Protein AF-A0A1X1XEJ5-F1 (afdb_monomer)

Mean predicted aligned error: 10.17 Å

Foldseek 3Di:
DPPPVPPVVVVVVVPDDPDPDPPPPPPPPDPLVLLLQLLVLCQVLVVVVVVLVVVLVVQDDAQDPSSQVCLVVSLVVLVVSLVSSVVSLVVRPVPNDLLSVLSVLLSVLSNVLSVPDHHGHDDPVSVVSVVVSVVSVVSNQVSQVVVPGHD

pLDDT: mean 87.28, std 17.36, range [44.5, 98.75]

Sequence (151 aa):
MLAVAALVMSLIALMTDPAPAPAASTAKPPVADADKALCQAIGPLMKENDDRSNAFLATGEAGSPERDAALPKFVADTQDWARRTQQALDGHNTPPRLATRALQRYVDDMQLFVASVRPGAGTQYDEAAWTDSIVAYGGVLSTCQQIGIGW

Secondary structure (DSSP, 8-state):
--SSSHHHHHHHTTTSPPPPPP--------HHHHHHHHHHHHHHHHHHHHHHHHHHHTT-STT-HHHHHHHHHHHHHHHHHHHHHHHHHHTT-SS--HHHHHHHHHHHHHHHHHHH--SSSPPHHHHHHHHHHHHHHHHHHHHHHHTT---

Nearest PDB structures (foldseek):
  4zdr-assembly1_A  TM=3.342E-01  e=9.382E-01  Homo sapiens
  7pwt-assembly1_A-2  TM=3.672E-01  e=1.689E+00  Homo sapiens
  6gkf-assembly4_G  TM=3.154E-01  e=3.041E+00  Homo sapiens

Organism: Mycobacterium gordonae (NCBI:txid1778)

Radius of gyration: 26.09 Å; Cα contacts (8 Å, |Δi|>4): 112; chains: 1; bounding box: 36×58×83 Å

Solvent-accessible surface area (backbone atoms only — not comparable to full-atom values): 8708 Å² total; per-residue (Å²): 143,86,78,73,74,69,65,62,64,62,57,56,67,74,71,55,74,77,74,76,69,80,74,76,82,77,74,70,67,58,70,68,57,50,49,48,54,40,38,67,65,42,30,67,58,53,34,50,49,50,55,52,51,49,54,55,58,70,49,47,56,79,40,31,74,55,26,38,69,45,40,66,56,54,39,54,53,49,54,51,49,39,54,56,50,47,57,52,46,66,79,54,36,81,76,73,44,71,57,49,52,26,45,50,50,29,42,50,45,52,53,53,48,56,70,68,64,67,77,43,69,71,49,75,62,56,54,48,54,53,58,58,33,48,56,26,48,50,54,31,48,54,57,26,46,80,74,76,41,78,106

Structure (mmCIF, N/CA/C/O backbone):
data_AF-A0A1X1XEJ5-F1
#
_entry.id   AF-A0A1X1XEJ5-F1
#
loop_
_atom_site.group_PDB
_atom_site.id
_atom_site.type_symbol
_atom_site.label_atom_id
_atom_site.label_alt_id
_atom_site.label_comp_id
_atom_site.label_asym_id
_atom_site.label_entity_id
_atom_site.label_seq_id
_atom_site.pdbx_PDB_ins_code
_atom_site.Cartn_x
_atom_site.Cartn_y
_atom_site.Cartn_z
_atom_site.occupancy
_atom_site.B_iso_or_equiv
_atom_site.auth_seq_id
_atom_site.auth_comp_id
_atom_site.auth_asym_id
_atom_site.auth_atom_id
_atom_site.pdbx_PDB_model_num
ATOM 1 N N . MET A 1 1 ? 2.862 -46.731 -64.131 1.00 49.91 1 MET A N 1
ATOM 2 C CA . MET A 1 1 ? 4.054 -46.231 -63.413 1.00 49.91 1 MET A CA 1
ATOM 3 C C . MET A 1 1 ? 3.798 -44.807 -62.924 1.00 49.91 1 MET A C 1
ATOM 5 O O . MET A 1 1 ? 4.172 -43.863 -63.596 1.00 49.91 1 MET A O 1
ATOM 9 N N . LEU A 1 2 ? 3.096 -44.649 -61.798 1.00 49.88 2 LEU A N 1
ATOM 10 C CA . LEU A 1 2 ? 2.805 -43.336 -61.185 1.00 49.88 2 LEU A CA 1
ATOM 11 C C . LEU A 1 2 ? 2.661 -43.438 -59.652 1.00 49.88 2 LEU A C 1
ATOM 13 O O . LEU A 1 2 ? 2.092 -42.566 -59.016 1.00 49.88 2 LEU A O 1
ATOM 17 N N . ALA A 1 3 ? 3.183 -44.516 -59.055 1.00 49.62 3 ALA A N 1
ATOM 18 C CA . ALA A 1 3 ? 3.060 -44.797 -57.620 1.00 49.62 3 ALA A CA 1
ATOM 19 C C . ALA A 1 3 ? 4.418 -44.934 -56.902 1.00 49.62 3 ALA A C 1
ATOM 21 O O . ALA A 1 3 ? 4.457 -45.287 -55.732 1.00 49.62 3 ALA A O 1
ATOM 22 N N . VAL A 1 4 ? 5.537 -44.652 -57.586 1.00 49.62 4 VAL A N 1
ATOM 23 C CA . VAL A 1 4 ? 6.898 -44.800 -57.021 1.00 49.62 4 VAL A CA 1
ATOM 24 C C . VAL A 1 4 ? 7.552 -43.444 -56.698 1.00 49.62 4 VAL A C 1
ATOM 26 O O . VAL A 1 4 ? 8.501 -43.388 -55.926 1.00 49.62 4 VAL A O 1
ATOM 29 N N . ALA A 1 5 ? 7.015 -42.323 -57.194 1.00 46.78 5 ALA A N 1
ATOM 30 C CA . ALA A 1 5 ? 7.603 -40.997 -56.961 1.00 46.78 5 ALA A CA 1
ATOM 31 C C . ALA A 1 5 ? 7.207 -40.353 -55.613 1.00 46.78 5 ALA A C 1
ATOM 33 O O . ALA A 1 5 ? 7.914 -39.476 -55.127 1.00 46.78 5 ALA A O 1
ATOM 34 N N . ALA A 1 6 ? 6.109 -40.789 -54.984 1.00 47.56 6 ALA A N 1
ATOM 35 C CA . ALA A 1 6 ? 5.620 -40.181 -53.742 1.00 47.56 6 ALA A CA 1
ATOM 36 C C . ALA A 1 6 ? 6.390 -40.639 -52.487 1.00 47.56 6 ALA A C 1
ATOM 38 O O . ALA A 1 6 ? 6.440 -39.911 -51.502 1.00 47.56 6 ALA A O 1
ATOM 39 N N . LEU A 1 7 ? 7.027 -41.817 -52.521 1.00 44.50 7 LEU A N 1
ATOM 40 C CA . LEU A 1 7 ? 7.670 -42.394 -51.334 1.00 44.50 7 LEU A CA 1
ATOM 41 C C . LEU A 1 7 ? 9.055 -41.788 -51.037 1.00 44.50 7 LEU A C 1
ATOM 43 O O . LEU A 1 7 ? 9.498 -41.798 -49.893 1.00 44.50 7 LEU A O 1
ATOM 47 N N . VAL A 1 8 ? 9.734 -41.222 -52.041 1.00 51.06 8 VAL A N 1
ATOM 48 C CA . VAL A 1 8 ? 11.095 -40.674 -51.874 1.00 51.06 8 VAL A CA 1
ATOM 49 C C . VAL A 1 8 ? 11.073 -39.274 -51.241 1.00 51.06 8 VAL A C 1
ATOM 51 O O . VAL A 1 8 ? 11.968 -38.932 -50.473 1.00 51.06 8 VAL A O 1
ATOM 54 N N . MET A 1 9 ? 10.014 -38.489 -51.468 1.00 47.50 9 MET A N 1
ATOM 55 C CA . MET A 1 9 ? 9.869 -37.141 -50.894 1.00 47.50 9 MET A CA 1
ATOM 56 C C . MET A 1 9 ? 9.522 -37.162 -49.393 1.00 47.50 9 MET A C 1
ATOM 58 O O . MET A 1 9 ? 9.880 -36.233 -48.674 1.00 47.50 9 MET A O 1
ATOM 62 N N . SER A 1 10 ? 8.883 -38.228 -48.892 1.00 47.91 10 SER A N 1
ATOM 63 C CA . SER A 1 10 ? 8.546 -38.363 -47.463 1.00 47.91 10 SER A CA 1
ATOM 64 C C . SER A 1 10 ? 9.720 -38.789 -46.577 1.00 47.91 10 SER A C 1
ATOM 66 O O . SER A 1 10 ? 9.663 -38.569 -45.373 1.00 47.91 10 SER A O 1
ATOM 68 N N . LEU A 1 11 ? 10.792 -39.360 -47.137 1.00 50.44 11 LEU A N 1
ATOM 69 C CA . LEU A 1 11 ? 11.969 -39.777 -46.359 1.00 50.44 11 LEU A CA 1
ATOM 70 C C . LEU A 1 11 ? 12.967 -38.636 -46.114 1.00 50.44 11 LEU A C 1
ATOM 72 O O . LEU A 1 11 ? 13.643 -38.633 -45.090 1.00 50.44 11 LEU A O 1
ATOM 76 N N . ILE A 1 12 ? 13.023 -37.636 -46.998 1.00 51.94 12 ILE A N 1
ATOM 77 C CA . ILE A 1 12 ? 13.935 -36.488 -46.849 1.00 51.94 12 ILE A CA 1
ATOM 78 C C . ILE A 1 12 ? 13.429 -35.526 -45.760 1.00 51.94 12 ILE A C 1
ATOM 80 O O . ILE A 1 12 ? 14.225 -34.994 -44.993 1.00 51.94 12 ILE A O 1
ATOM 84 N N . ALA A 1 13 ? 12.106 -35.379 -45.617 1.00 51.81 13 ALA A N 1
ATOM 85 C CA . ALA A 1 13 ? 11.498 -34.526 -44.593 1.00 51.81 13 ALA A CA 1
ATOM 86 C C . ALA A 1 13 ? 11.641 -35.067 -43.153 1.00 51.81 13 ALA A C 1
ATOM 88 O O . ALA A 1 13 ? 11.481 -34.298 -42.211 1.00 51.81 13 ALA A O 1
ATOM 89 N N . LEU A 1 14 ? 11.958 -36.358 -42.969 1.00 51.72 14 LEU A N 1
ATOM 90 C CA . LEU A 1 14 ? 12.232 -36.943 -41.647 1.00 51.72 14 LEU A CA 1
ATOM 91 C C . LEU A 1 14 ? 13.699 -36.809 -41.199 1.00 51.72 14 LEU A C 1
ATOM 93 O O . LEU A 1 14 ? 13.989 -37.098 -40.042 1.00 51.72 14 LEU A O 1
ATOM 97 N N . MET A 1 15 ? 14.620 -36.407 -42.085 1.00 57.59 15 MET A N 1
ATOM 98 C CA . MET A 1 15 ? 16.060 -36.310 -41.780 1.00 57.59 15 MET A CA 1
ATOM 99 C C . MET A 1 15 ? 16.599 -34.879 -41.721 1.00 57.59 15 MET A C 1
ATOM 101 O O . MET A 1 15 ? 17.738 -34.669 -41.312 1.00 57.59 15 MET A O 1
ATOM 105 N N . THR A 1 16 ? 15.803 -33.886 -42.106 1.00 55.88 16 THR A N 1
ATOM 106 C CA . THR A 1 16 ? 16.107 -32.490 -41.802 1.00 55.88 16 THR A CA 1
ATOM 107 C C . THR A 1 16 ? 15.583 -32.167 -40.416 1.00 55.88 16 THR A C 1
ATOM 109 O O . THR A 1 16 ? 14.375 -31.991 -40.243 1.00 55.88 16 THR A O 1
ATOM 112 N N . ASP A 1 17 ? 16.491 -32.058 -39.445 1.00 59.25 17 ASP A N 1
ATOM 113 C CA . ASP A 1 17 ? 16.196 -31.330 -38.216 1.00 59.25 17 ASP A CA 1
ATOM 114 C C . ASP A 1 17 ? 15.594 -29.972 -38.605 1.00 59.25 17 ASP A C 1
ATOM 116 O O . ASP A 1 17 ? 16.141 -29.296 -39.491 1.00 59.25 17 ASP A O 1
ATOM 120 N N . PRO A 1 18 ? 14.459 -29.564 -38.009 1.00 59.28 18 PRO A N 1
ATOM 121 C CA . PRO A 1 18 ? 13.934 -28.234 -38.245 1.00 59.28 18 PRO A CA 1
ATOM 122 C C . PRO A 1 18 ? 15.051 -27.245 -37.919 1.00 59.28 18 PRO A C 1
ATOM 124 O O . PRO A 1 18 ? 15.604 -27.268 -36.817 1.00 59.28 18 PRO A O 1
ATOM 127 N N . ALA A 1 19 ? 15.412 -26.405 -38.895 1.00 63.88 19 ALA A N 1
ATOM 128 C CA . ALA A 1 19 ? 16.357 -25.325 -38.663 1.00 63.88 19 ALA A CA 1
ATOM 129 C C . ALA A 1 19 ? 15.904 -24.586 -37.395 1.00 63.88 19 ALA A C 1
ATOM 131 O O . ALA A 1 19 ? 14.712 -24.262 -37.302 1.00 63.88 19 ALA A O 1
ATOM 132 N N . PRO A 1 20 ? 16.790 -24.373 -36.403 1.00 56.44 20 PRO A N 1
ATOM 133 C CA . PRO A 1 20 ? 1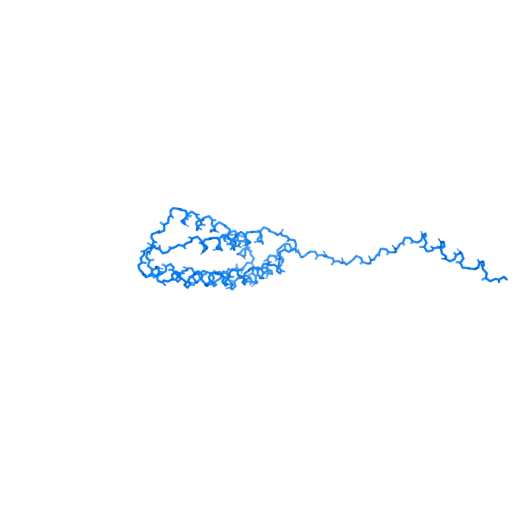6.390 -23.720 -35.172 1.00 56.44 20 PRO A CA 1
ATOM 134 C C . PRO A 1 20 ? 15.753 -22.389 -35.553 1.00 56.44 20 PRO A C 1
ATOM 136 O O . PRO A 1 20 ? 16.370 -21.572 -36.242 1.00 56.44 20 PRO A O 1
ATOM 139 N N . ALA A 1 21 ? 14.486 -22.213 -35.164 1.00 64.25 21 ALA A N 1
ATOM 140 C CA . ALA A 1 21 ? 13.803 -20.941 -35.320 1.00 64.25 21 ALA A CA 1
ATOM 141 C C . ALA A 1 21 ? 14.735 -19.848 -34.774 1.00 64.25 21 ALA A C 1
ATOM 143 O O . ALA A 1 21 ? 15.381 -20.091 -33.746 1.00 64.25 21 ALA A O 1
ATOM 144 N N . PRO A 1 22 ? 14.860 -18.683 -35.439 1.00 50.72 22 PRO A N 1
ATOM 145 C CA . PRO A 1 22 ? 15.678 -17.605 -34.911 1.00 50.72 22 PRO A CA 1
ATOM 146 C C . PRO A 1 22 ? 15.232 -17.367 -33.474 1.00 50.72 22 PRO A C 1
ATOM 148 O O . PRO A 1 22 ? 14.059 -17.079 -33.227 1.00 50.72 22 PRO A O 1
ATOM 151 N N . ALA A 1 23 ? 16.148 -17.589 -32.529 1.00 54.25 23 ALA A N 1
ATOM 152 C CA . ALA A 1 23 ? 15.869 -17.386 -31.124 1.00 54.25 23 ALA A CA 1
ATOM 153 C C . ALA A 1 23 ? 15.390 -15.942 -30.991 1.00 54.25 23 ALA A C 1
ATOM 155 O O . ALA A 1 23 ? 16.153 -15.007 -31.246 1.00 54.25 23 ALA A O 1
ATOM 156 N N . ALA A 1 24 ? 14.112 -15.758 -30.656 1.00 49.34 24 ALA A N 1
ATOM 157 C CA . ALA A 1 24 ? 13.634 -14.459 -30.238 1.00 49.34 24 ALA A CA 1
ATOM 158 C C . ALA A 1 24 ? 14.566 -14.034 -29.104 1.00 49.34 24 ALA A C 1
ATOM 160 O O . ALA A 1 24 ? 14.676 -14.737 -28.097 1.00 49.34 24 ALA A O 1
ATOM 161 N N . SER A 1 25 ? 15.304 -12.944 -29.305 1.00 49.62 25 SER A N 1
ATOM 162 C CA . SER A 1 25 ? 16.141 -12.377 -28.259 1.00 49.62 25 SER A CA 1
ATOM 163 C C . SER A 1 25 ? 15.210 -11.884 -27.159 1.00 49.62 25 SER A C 1
ATOM 165 O O . SER A 1 25 ? 14.763 -10.741 -27.157 1.00 49.62 25 SER A O 1
ATOM 167 N N . THR A 1 26 ? 14.882 -12.760 -26.215 1.00 48.22 26 THR A N 1
ATOM 168 C CA . THR A 1 26 ? 14.285 -12.392 -24.936 1.00 48.22 26 THR A CA 1
ATOM 169 C C . THR A 1 26 ? 15.405 -11.902 -24.028 1.00 48.22 26 THR A C 1
ATOM 171 O O . THR A 1 26 ? 15.629 -12.458 -22.949 1.00 48.22 26 THR A O 1
ATOM 174 N N . ALA A 1 27 ? 16.179 -10.915 -24.489 1.00 53.34 27 ALA A N 1
ATOM 175 C CA . ALA A 1 27 ? 17.122 -10.227 -23.630 1.00 53.34 27 ALA A CA 1
ATOM 176 C C . ALA A 1 27 ? 16.294 -9.578 -22.518 1.00 53.34 27 ALA A C 1
ATOM 178 O O . ALA A 1 27 ? 15.578 -8.602 -22.742 1.00 53.34 27 ALA A O 1
ATOM 179 N N . LYS A 1 28 ? 16.316 -10.191 -21.331 1.00 54.94 28 LYS A N 1
ATOM 180 C CA . LYS A 1 28 ? 15.691 -9.611 -20.146 1.00 54.94 28 LYS A CA 1
ATOM 181 C C . LYS A 1 28 ? 16.334 -8.240 -19.928 1.00 54.94 28 LYS A C 1
ATOM 183 O O . LYS A 1 28 ? 17.561 -8.155 -20.049 1.00 54.94 28 LYS A O 1
ATOM 188 N N . PRO A 1 29 ? 15.556 -7.195 -19.601 1.00 61.00 29 PRO A N 1
ATOM 189 C CA . PRO A 1 29 ? 16.149 -5.932 -19.206 1.00 61.00 29 PRO A CA 1
ATOM 190 C C . PRO A 1 29 ? 17.149 -6.188 -18.072 1.00 61.00 29 PRO A C 1
ATOM 192 O O . PRO A 1 29 ? 16.903 -7.075 -17.239 1.00 61.00 29 PRO A O 1
ATOM 195 N N . PRO A 1 30 ? 18.256 -5.433 -18.005 1.00 76.44 30 PRO A N 1
ATOM 196 C CA . PRO A 1 30 ? 19.034 -5.341 -16.781 1.00 76.44 30 PRO A CA 1
ATOM 197 C C . PRO A 1 30 ? 18.085 -5.163 -15.591 1.00 76.44 30 PRO A C 1
ATOM 199 O O . PRO A 1 30 ? 17.104 -4.427 -15.690 1.00 76.44 30 PRO A O 1
ATOM 202 N N . VAL A 1 31 ? 18.349 -5.846 -14.473 1.00 77.31 31 VAL A N 1
ATOM 203 C CA . VAL A 1 31 ? 17.473 -5.817 -13.282 1.00 77.31 31 VAL A CA 1
ATOM 204 C C . VAL A 1 31 ? 17.113 -4.376 -12.892 1.00 77.31 31 VAL A C 1
ATOM 206 O O . VAL A 1 31 ? 15.949 -4.093 -12.627 1.00 77.31 31 VAL A O 1
ATOM 209 N N . ALA A 1 32 ? 18.079 -3.458 -12.992 1.00 83.56 32 ALA A N 1
ATOM 210 C CA . ALA A 1 32 ? 17.888 -2.031 -12.747 1.00 83.56 32 ALA A CA 1
ATOM 211 C C . ALA A 1 32 ? 16.866 -1.359 -13.689 1.00 83.56 32 ALA A C 1
ATOM 213 O O . ALA A 1 32 ? 16.072 -0.546 -13.227 1.00 83.56 32 ALA A O 1
ATOM 214 N N . ASP A 1 33 ? 16.833 -1.705 -14.979 1.00 90.38 33 ASP A N 1
ATOM 215 C CA . ASP A 1 33 ? 15.870 -1.138 -15.934 1.00 90.38 33 ASP A CA 1
ATOM 216 C C . ASP A 1 33 ? 14.454 -1.672 -15.682 1.00 90.38 33 ASP A C 1
ATOM 218 O O . ASP A 1 33 ? 13.477 -0.924 -15.748 1.00 90.38 33 ASP A O 1
ATOM 222 N N . ALA A 1 34 ? 14.334 -2.960 -15.344 1.00 93.38 34 ALA A N 1
ATOM 223 C CA . ALA A 1 34 ? 13.051 -3.570 -15.003 1.00 93.38 34 ALA A CA 1
ATOM 224 C C . ALA A 1 34 ? 12.484 -3.029 -13.678 1.00 93.38 34 ALA A C 1
ATOM 226 O O . ALA A 1 34 ? 11.274 -2.826 -13.561 1.00 93.38 34 ALA A O 1
ATOM 227 N N . ASP A 1 35 ? 13.342 -2.786 -12.686 1.00 94.62 35 ASP A N 1
ATOM 228 C CA . ASP A 1 35 ? 12.943 -2.172 -11.417 1.00 94.62 35 ASP A CA 1
ATOM 229 C C . ASP A 1 35 ? 12.635 -0.683 -11.591 1.00 94.62 35 ASP A C 1
ATOM 231 O O . ASP A 1 35 ? 11.663 -0.199 -11.020 1.00 94.62 35 ASP A O 1
ATOM 235 N N . LYS A 1 36 ? 13.349 0.028 -12.471 1.00 95.94 36 LYS A N 1
ATOM 236 C CA . LYS A 1 36 ? 12.992 1.401 -12.851 1.00 95.94 36 LYS A CA 1
ATOM 237 C C . LYS A 1 36 ? 11.606 1.482 -13.470 1.00 95.94 36 LYS A C 1
ATOM 239 O O . LYS A 1 36 ? 10.818 2.326 -13.050 1.00 95.94 36 LYS A O 1
ATOM 244 N N . ALA A 1 37 ? 11.293 0.600 -14.416 1.00 96.69 37 ALA A N 1
ATOM 245 C CA . ALA A 1 37 ? 9.972 0.557 -15.035 1.00 96.69 37 ALA A CA 1
ATOM 246 C C . ALA A 1 37 ? 8.867 0.286 -13.998 1.00 96.69 37 ALA A C 1
ATOM 248 O O . ALA A 1 37 ? 7.860 0.991 -13.987 1.00 96.69 37 ALA A O 1
ATOM 249 N N . LEU A 1 38 ? 9.086 -0.669 -13.083 1.00 97.50 38 LEU A N 1
ATOM 250 C CA . LEU A 1 38 ? 8.172 -0.919 -11.966 1.00 97.50 38 LEU A CA 1
ATOM 251 C C . LEU A 1 38 ? 8.005 0.334 -11.095 1.00 97.50 38 LEU A C 1
ATOM 253 O O . LEU A 1 38 ? 6.881 0.771 -10.881 1.00 97.50 38 LEU A O 1
ATOM 257 N N . CYS A 1 39 ? 9.101 0.927 -10.619 1.00 97.81 39 CYS A N 1
ATOM 258 C CA . CYS A 1 39 ? 9.081 2.092 -9.732 1.00 97.81 39 CYS A CA 1
ATOM 259 C C . CYS A 1 39 ? 8.376 3.299 -10.362 1.00 97.81 39 CYS A C 1
ATOM 261 O O . CYS A 1 39 ? 7.637 4.003 -9.678 1.00 97.81 39 CYS A O 1
ATOM 263 N N . GLN A 1 40 ? 8.544 3.519 -11.669 1.00 97.94 40 GLN A N 1
ATOM 264 C CA . GLN A 1 40 ? 7.812 4.557 -12.401 1.00 97.94 40 GLN A CA 1
ATOM 265 C C . GLN A 1 40 ? 6.306 4.271 -12.459 1.00 97.94 40 GLN A C 1
ATOM 267 O O . GLN A 1 40 ? 5.512 5.199 -12.325 1.00 97.94 40 GLN A O 1
ATOM 272 N N . ALA A 1 41 ? 5.914 3.006 -12.634 1.00 98.19 41 ALA A N 1
ATOM 273 C CA . ALA A 1 41 ? 4.510 2.608 -12.673 1.00 98.19 41 ALA A CA 1
ATOM 274 C C . ALA A 1 41 ? 3.830 2.711 -11.298 1.00 98.19 41 ALA A C 1
ATOM 276 O O . ALA A 1 41 ? 2.685 3.151 -11.211 1.00 98.19 41 ALA A O 1
ATOM 277 N N . ILE A 1 42 ? 4.528 2.331 -10.223 1.00 98.31 42 ILE A N 1
ATOM 278 C CA . ILE A 1 42 ? 3.938 2.265 -8.879 1.00 98.31 42 ILE A CA 1
ATOM 279 C C . ILE A 1 42 ? 4.080 3.567 -8.093 1.00 98.31 42 ILE A C 1
ATOM 281 O O . ILE A 1 42 ? 3.282 3.794 -7.196 1.00 98.31 42 ILE A O 1
ATOM 285 N N . GLY A 1 43 ? 5.049 4.432 -8.409 1.00 98.12 43 GLY A N 1
ATOM 286 C CA . GLY A 1 43 ? 5.335 5.647 -7.635 1.00 98.12 43 GLY A CA 1
ATOM 287 C C . GLY A 1 43 ? 4.093 6.498 -7.325 1.00 98.12 43 GLY A C 1
ATOM 288 O O . GLY A 1 43 ? 3.836 6.770 -6.153 1.00 98.12 43 GLY A O 1
ATOM 289 N N . PRO A 1 44 ? 3.255 6.851 -8.320 1.00 98.50 44 PRO A N 1
ATOM 290 C CA . PRO A 1 44 ? 2.009 7.578 -8.069 1.00 98.50 44 PRO A CA 1
ATOM 291 C C . PRO A 1 44 ? 1.018 6.824 -7.169 1.00 98.50 44 PRO A C 1
ATOM 293 O O . PRO A 1 44 ? 0.357 7.439 -6.337 1.00 98.50 44 PRO A O 1
ATOM 296 N N . LEU A 1 45 ? 0.931 5.497 -7.304 1.00 98.69 45 LEU A N 1
ATOM 297 C CA . LEU A 1 45 ? 0.057 4.650 -6.485 1.00 98.69 45 LEU A CA 1
ATOM 298 C C . LEU A 1 45 ? 0.569 4.542 -5.044 1.00 98.69 45 LEU A C 1
ATOM 300 O O . LEU A 1 45 ? -0.228 4.517 -4.111 1.00 98.69 45 LEU A O 1
ATOM 304 N N . MET A 1 46 ? 1.885 4.496 -4.842 1.00 98.44 46 MET A N 1
ATOM 305 C CA . MET A 1 46 ? 2.488 4.487 -3.509 1.00 98.44 46 MET A CA 1
ATOM 306 C C . MET A 1 46 ? 2.345 5.849 -2.824 1.00 98.44 46 MET A C 1
ATOM 308 O O . MET A 1 46 ? 2.018 5.907 -1.644 1.00 98.44 46 MET A O 1
ATOM 312 N N . LYS A 1 47 ? 2.460 6.949 -3.575 1.00 98.44 47 LYS A N 1
ATOM 313 C CA . LYS A 1 47 ? 2.130 8.276 -3.051 1.00 98.44 47 LYS A CA 1
ATOM 314 C C . LYS A 1 47 ? 0.669 8.364 -2.602 1.00 98.44 47 LYS A C 1
ATOM 316 O O . LYS A 1 47 ? 0.379 8.848 -1.512 1.00 98.44 47 LYS A O 1
ATOM 321 N N . GLU A 1 48 ? -0.253 7.877 -3.429 1.00 98.31 48 GLU A N 1
ATOM 322 C CA . GLU A 1 48 ? -1.676 7.833 -3.085 1.00 98.31 48 GLU A CA 1
ATOM 323 C C . GLU A 1 48 ? -1.932 6.994 -1.822 1.00 98.31 48 GLU A C 1
ATOM 325 O O . GLU A 1 48 ? -2.753 7.363 -0.982 1.00 98.31 48 GLU A O 1
ATOM 330 N N . ASN A 1 49 ? -1.217 5.876 -1.670 1.00 98.12 49 ASN A N 1
ATOM 331 C CA . ASN A 1 49 ? -1.274 5.042 -0.475 1.00 98.12 49 ASN A CA 1
ATOM 332 C C . ASN A 1 49 ? -0.900 5.806 0.794 1.00 98.12 49 ASN A C 1
ATOM 334 O O . ASN A 1 49 ? -1.608 5.698 1.798 1.00 98.12 49 ASN A O 1
ATOM 338 N N . ASP A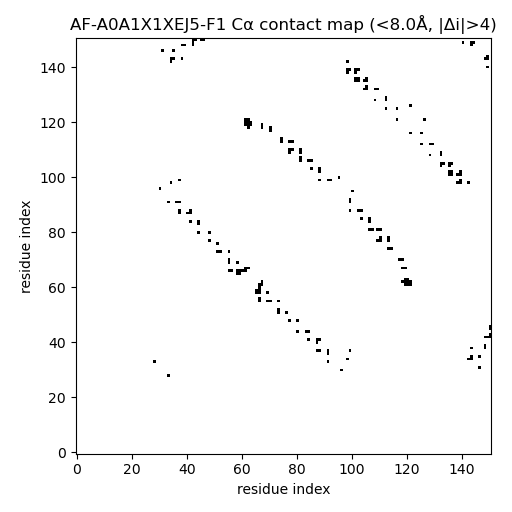 1 50 ? 0.181 6.577 0.736 1.00 97.88 50 ASP A N 1
ATOM 339 C CA . ASP A 1 50 ? 0.667 7.352 1.872 1.00 97.88 50 ASP A CA 1
ATOM 340 C C . ASP A 1 50 ? -0.297 8.489 2.202 1.00 97.88 50 ASP A C 1
ATOM 342 O O . ASP A 1 50 ? -0.691 8.647 3.357 1.00 97.88 50 ASP A O 1
ATOM 346 N N . ASP A 1 51 ? -0.762 9.223 1.189 1.00 98.25 51 ASP A N 1
ATOM 347 C CA . ASP A 1 51 ? -1.733 10.305 1.363 1.00 98.25 51 ASP A CA 1
ATOM 348 C C . ASP A 1 51 ? -3.042 9.775 1.988 1.00 98.25 51 ASP A C 1
ATOM 350 O O . ASP A 1 51 ? -3.550 10.349 2.955 1.00 98.25 51 ASP A O 1
ATOM 354 N N . ARG A 1 52 ? -3.559 8.633 1.509 1.00 96.94 52 ARG A N 1
ATOM 355 C CA . ARG A 1 52 ? -4.758 7.974 2.063 1.00 96.94 52 ARG A CA 1
ATOM 356 C C . ARG A 1 52 ? -4.542 7.508 3.501 1.00 96.94 52 ARG A C 1
ATOM 358 O O . ARG A 1 52 ? -5.392 7.752 4.359 1.00 96.94 52 ARG A O 1
ATOM 365 N N . SER A 1 53 ? -3.439 6.808 3.759 1.00 96.06 53 SER A N 1
ATOM 366 C CA . SER A 1 53 ? -3.140 6.249 5.079 1.00 96.06 53 SER A CA 1
ATOM 367 C C . SER A 1 53 ? -2.954 7.357 6.109 1.00 96.06 53 SER A C 1
ATOM 369 O O . SER A 1 53 ? -3.541 7.295 7.186 1.00 96.06 53 SER A O 1
ATOM 371 N N . ASN A 1 54 ? -2.237 8.421 5.750 1.00 97.25 54 ASN A N 1
ATOM 372 C CA . ASN A 1 54 ? -2.052 9.590 6.603 1.00 97.25 54 ASN A CA 1
ATOM 373 C C . ASN A 1 54 ? -3.364 10.343 6.839 1.00 97.25 54 ASN A C 1
ATOM 375 O O . ASN A 1 54 ? -3.628 10.753 7.966 1.00 97.25 54 ASN A O 1
ATOM 379 N N . ALA A 1 55 ? -4.223 10.480 5.823 1.00 97.88 55 ALA A N 1
ATOM 380 C CA . ALA A 1 55 ? -5.541 11.089 5.993 1.00 97.88 55 ALA A CA 1
ATOM 381 C C . ALA A 1 55 ? -6.424 10.289 6.963 1.00 97.88 55 ALA A C 1
ATOM 383 O O . ALA A 1 55 ? -7.084 10.881 7.814 1.00 97.88 55 ALA A O 1
ATOM 384 N N . PHE A 1 56 ? -6.402 8.954 6.888 1.00 96.56 56 PHE A N 1
ATOM 385 C CA . PHE A 1 56 ? -7.078 8.109 7.870 1.00 96.56 56 PHE A CA 1
ATOM 386 C C . PHE A 1 56 ? -6.452 8.259 9.260 1.00 96.56 56 PHE A C 1
ATOM 388 O O . PHE A 1 56 ? -7.180 8.438 10.235 1.00 96.56 56 PHE A O 1
ATOM 395 N N . LEU A 1 57 ? -5.117 8.255 9.358 1.00 94.00 57 LEU A N 1
ATOM 396 C CA . LEU A 1 57 ? -4.396 8.452 10.618 1.00 94.00 57 LEU A CA 1
ATOM 397 C C . LEU A 1 57 ? -4.701 9.802 11.286 1.00 94.00 57 LEU A C 1
ATOM 399 O O . LEU A 1 57 ? -4.794 9.873 12.507 1.00 94.00 57 LEU A O 1
ATOM 403 N N . ALA A 1 58 ? -4.933 10.845 10.494 1.00 97.31 58 ALA A N 1
ATOM 404 C CA . ALA A 1 58 ? -5.255 12.183 10.974 1.00 97.31 58 ALA A CA 1
ATOM 405 C C . ALA A 1 58 ? -6.692 12.342 11.511 1.00 97.31 58 ALA A C 1
ATOM 407 O O . ALA A 1 58 ? -7.014 13.393 12.061 1.00 97.31 58 ALA A O 1
ATOM 408 N N . THR A 1 59 ? -7.566 11.339 11.359 1.00 96.81 59 THR A N 1
ATOM 409 C CA . THR A 1 59 ? -8.973 11.438 11.805 1.00 96.81 59 THR A CA 1
ATOM 410 C C . THR A 1 59 ? -9.141 11.405 13.324 1.00 96.81 59 THR A C 1
ATOM 412 O O . THR A 1 59 ? -10.139 11.910 13.825 1.00 9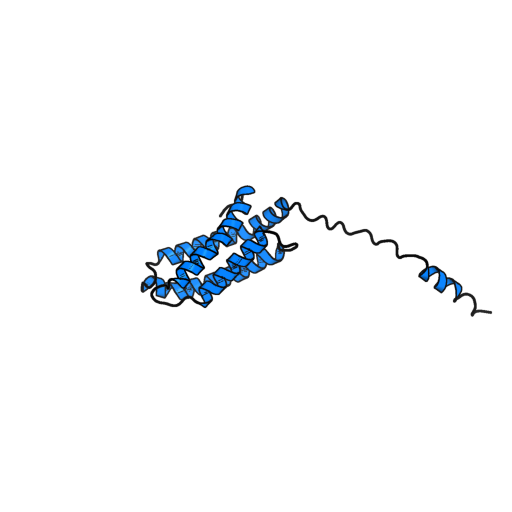6.81 59 THR A O 1
ATOM 415 N N . GLY A 1 60 ? -8.177 10.851 14.061 1.00 93.56 60 GLY A N 1
ATOM 416 C CA . GLY A 1 60 ? -8.230 10.720 15.518 1.00 93.56 60 GLY A CA 1
ATOM 417 C C . GLY A 1 60 ? -7.513 9.467 16.003 1.00 93.56 60 GLY A C 1
ATOM 418 O O . GLY A 1 60 ? -6.955 8.720 15.203 1.00 93.56 60 GLY A O 1
ATOM 419 N N . GLU A 1 61 ? -7.529 9.215 17.307 1.00 92.38 61 GLU A N 1
ATOM 420 C CA . GLU A 1 61 ? -6.930 8.010 17.894 1.00 92.38 61 GLU A CA 1
ATOM 421 C C . GLU A 1 61 ? -7.657 6.727 17.457 1.00 92.38 61 GLU A C 1
ATOM 423 O O . GLU A 1 61 ? -8.830 6.747 17.077 1.00 92.38 61 GLU A O 1
ATOM 428 N N . ALA A 1 62 ? -6.968 5.585 17.517 1.00 89.12 62 ALA A N 1
ATOM 429 C CA . ALA A 1 62 ? -7.594 4.291 17.249 1.00 89.12 62 ALA A CA 1
ATOM 430 C C . ALA A 1 62 ? -8.783 4.050 18.203 1.00 89.12 62 ALA A C 1
ATOM 432 O O . ALA A 1 62 ? -8.642 4.153 19.421 1.00 89.12 62 ALA A O 1
ATOM 433 N N . GLY A 1 63 ? -9.953 3.727 17.645 1.00 89.62 63 GLY A N 1
ATOM 434 C CA . GLY A 1 63 ? -11.199 3.538 18.394 1.00 89.62 63 GLY A CA 1
ATOM 435 C C . GLY A 1 63 ? -11.921 4.817 18.818 1.00 89.62 63 GLY A C 1
ATOM 436 O O . GLY A 1 63 ? -12.883 4.734 19.583 1.00 89.62 63 GLY A O 1
ATOM 437 N N . SER A 1 64 ? -11.490 5.997 18.353 1.00 96.38 64 SER A N 1
ATOM 438 C CA . SER A 1 64 ? -12.294 7.213 18.503 1.00 96.38 64 SER A CA 1
ATOM 439 C C . SER A 1 64 ? -13.523 7.178 17.575 1.00 96.38 64 SER A C 1
ATOM 441 O O . SER A 1 64 ? -13.469 6.555 16.510 1.00 96.38 64 SER A O 1
ATOM 443 N N . PRO A 1 65 ? -14.626 7.876 17.915 1.00 97.56 65 PRO A N 1
ATOM 444 C CA . PRO A 1 65 ? -15.797 7.966 17.040 1.00 97.56 65 PRO A CA 1
ATOM 445 C C . PRO A 1 65 ? -15.474 8.491 15.634 1.00 97.56 65 PRO A C 1
ATOM 447 O O . PRO A 1 65 ? -16.047 8.030 14.649 1.00 97.56 65 PRO A O 1
ATOM 450 N N . GLU A 1 66 ? -14.545 9.441 15.526 1.00 97.81 66 GLU A N 1
ATOM 451 C CA . GLU A 1 66 ? -14.098 10.023 14.258 1.00 97.81 66 GLU A CA 1
ATOM 452 C C . GLU A 1 66 ? -13.345 8.993 13.413 1.00 97.81 66 GLU A C 1
ATOM 454 O O . GLU A 1 66 ? -13.600 8.859 12.212 1.00 97.81 66 GLU A O 1
ATOM 459 N N . ARG A 1 67 ? -12.456 8.223 14.051 1.00 96.06 67 ARG A N 1
ATOM 460 C CA . ARG A 1 67 ? -11.697 7.153 13.407 1.00 96.06 67 ARG A CA 1
ATOM 461 C C . ARG A 1 67 ? -12.608 6.032 12.914 1.00 96.06 67 ARG A C 1
ATOM 463 O O . ARG A 1 67 ? -12.475 5.583 11.774 1.00 96.06 67 ARG A O 1
ATOM 470 N N . ASP A 1 68 ? -13.557 5.620 13.746 1.00 97.25 68 ASP A N 1
ATOM 471 C CA . ASP A 1 68 ? -14.540 4.589 13.415 1.00 97.25 68 ASP A CA 1
ATOM 472 C C . ASP A 1 68 ? -15.448 5.024 12.259 1.00 97.25 68 ASP A C 1
ATOM 474 O O . ASP A 1 68 ? -15.726 4.236 11.353 1.00 97.25 68 ASP A O 1
ATOM 478 N N . ALA A 1 69 ? -15.863 6.295 12.234 1.00 97.81 69 ALA A N 1
ATOM 479 C CA . ALA A 1 69 ? -16.656 6.856 11.143 1.00 97.81 69 ALA A CA 1
ATOM 480 C C . ALA A 1 69 ? -15.879 6.926 9.815 1.00 97.81 69 ALA A C 1
ATOM 482 O O . ALA A 1 69 ? -16.474 6.784 8.743 1.00 97.81 69 ALA A O 1
ATOM 483 N N . ALA A 1 70 ? -14.558 7.119 9.864 1.00 97.81 70 ALA A N 1
ATOM 484 C CA . ALA A 1 70 ? -13.698 7.148 8.681 1.00 97.81 70 ALA A CA 1
ATOM 485 C C . ALA A 1 70 ? 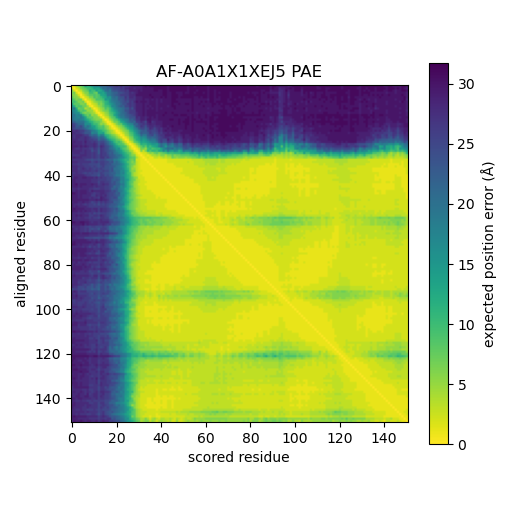-13.357 5.747 8.136 1.00 97.81 70 ALA A C 1
ATOM 487 O O . ALA A 1 70 ? -13.013 5.610 6.955 1.00 97.81 70 ALA A O 1
ATOM 488 N N . LEU A 1 71 ? -13.467 4.703 8.965 1.00 96.94 71 LEU A N 1
ATOM 489 C CA . LEU A 1 71 ? -13.019 3.350 8.633 1.00 96.94 71 LEU A CA 1
ATOM 490 C C . LEU A 1 71 ? -13.659 2.769 7.356 1.00 96.94 71 LEU A C 1
ATOM 492 O O . LEU A 1 71 ? -12.909 2.253 6.525 1.00 96.94 71 LEU A O 1
ATOM 496 N N . PRO A 1 72 ? -14.984 2.869 7.111 1.00 97.94 72 PRO A N 1
ATOM 497 C CA . PRO A 1 72 ? -15.584 2.320 5.892 1.00 97.94 72 PRO A CA 1
ATOM 498 C C . PRO A 1 72 ? -14.982 2.897 4.606 1.00 97.94 72 PRO A C 1
ATOM 500 O O . PRO A 1 72 ? -14.762 2.164 3.641 1.00 97.94 72 PRO A O 1
ATOM 503 N N . LYS A 1 73 ? -14.669 4.200 4.601 1.00 97.94 73 LYS A N 1
ATOM 504 C CA . LYS A 1 73 ? -14.008 4.844 3.463 1.00 97.94 73 LYS A CA 1
ATOM 505 C C . LYS A 1 73 ? -12.574 4.343 3.309 1.00 97.94 73 LYS A C 1
ATOM 507 O O . LYS A 1 73 ? -12.182 3.985 2.204 1.00 97.94 73 LYS A O 1
ATOM 512 N N . PHE A 1 74 ? -11.818 4.273 4.404 1.00 97.69 74 PHE A N 1
ATOM 513 C CA . PHE A 1 74 ? -10.447 3.764 4.378 1.00 97.69 74 PHE A CA 1
A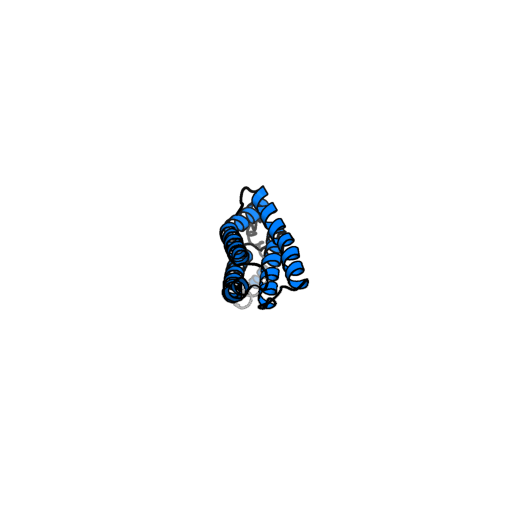TOM 514 C C . PHE A 1 74 ? -10.370 2.331 3.824 1.00 97.69 74 PHE A C 1
ATOM 516 O O . PHE A 1 74 ? -9.511 2.041 2.991 1.00 97.69 74 PHE A O 1
ATOM 523 N N . VAL A 1 75 ? -11.299 1.455 4.223 1.00 98.06 75 VAL A N 1
ATOM 524 C CA . VAL A 1 75 ? -11.407 0.083 3.703 1.00 98.06 75 VAL A CA 1
ATOM 525 C C . VAL A 1 75 ? -11.677 0.083 2.196 1.00 98.06 75 VAL A C 1
ATOM 527 O O . VAL A 1 75 ? -10.939 -0.556 1.446 1.00 98.06 75 VAL A O 1
ATOM 530 N N . ALA A 1 76 ? -12.699 0.813 1.740 1.00 98.62 76 ALA A N 1
ATOM 531 C CA . ALA A 1 76 ? -13.076 0.853 0.326 1.00 98.62 76 ALA A CA 1
ATOM 532 C C . ALA A 1 76 ? -11.948 1.404 -0.563 1.00 98.62 76 ALA A C 1
ATOM 534 O O . ALA A 1 76 ? -11.615 0.812 -1.593 1.00 98.62 76 ALA A O 1
ATOM 535 N N . ASP A 1 77 ? -11.325 2.500 -0.133 1.00 98.69 77 ASP A N 1
ATOM 536 C CA . ASP A 1 77 ? -10.224 3.134 -0.855 1.00 98.69 77 ASP A CA 1
ATOM 537 C C . ASP A 1 77 ? -8.980 2.227 -0.892 1.00 98.69 77 ASP A C 1
ATOM 539 O O . ASP A 1 77 ? -8.306 2.143 -1.916 1.00 98.69 77 ASP A O 1
ATOM 543 N N . THR A 1 78 ? -8.680 1.504 0.195 1.00 98.56 78 THR A N 1
ATOM 544 C CA . THR A 1 78 ? -7.540 0.571 0.240 1.00 98.56 78 THR A CA 1
ATOM 545 C C . THR A 1 78 ? -7.758 -0.624 -0.683 1.00 98.56 78 THR A C 1
ATOM 547 O O . THR A 1 78 ? -6.837 -1.031 -1.386 1.00 98.56 78 THR A O 1
ATOM 550 N N . GLN A 1 79 ? -8.977 -1.162 -0.746 1.00 98.69 79 GLN A N 1
ATOM 551 C CA . GLN A 1 79 ? -9.313 -2.235 -1.685 1.00 98.69 79 GLN A CA 1
ATOM 552 C C . GLN A 1 79 ? -9.200 -1.777 -3.142 1.00 98.69 79 GLN A C 1
ATOM 554 O O . GLN A 1 79 ? -8.752 -2.545 -3.992 1.00 98.69 79 GLN A O 1
ATOM 559 N N . ASP A 1 80 ? -9.606 -0.542 -3.449 1.00 98.75 80 ASP A N 1
ATOM 560 C CA . ASP A 1 80 ? -9.446 0.022 -4.789 1.00 98.75 80 ASP A CA 1
ATOM 561 C C . ASP A 1 80 ? -7.984 0.237 -5.171 1.00 98.75 80 ASP A C 1
ATOM 563 O O . ASP A 1 80 ? -7.544 -0.227 -6.227 1.00 98.75 80 ASP A O 1
ATOM 567 N N . TRP A 1 81 ? -7.224 0.859 -4.276 1.00 98.75 81 TRP A N 1
ATOM 568 C CA . TRP A 1 81 ? -5.790 1.023 -4.433 1.00 98.75 81 TRP A CA 1
ATOM 569 C C . TRP A 1 81 ? -5.088 -0.322 -4.648 1.00 98.75 81 TRP A C 1
ATOM 571 O O . TRP A 1 81 ? -4.318 -0.463 -5.595 1.00 98.75 81 TRP A O 1
ATOM 581 N N . ALA A 1 82 ? -5.401 -1.336 -3.836 1.00 98.69 82 ALA A N 1
ATOM 582 C CA . ALA A 1 82 ? -4.787 -2.656 -3.940 1.00 98.69 82 ALA A CA 1
ATOM 583 C C . ALA A 1 82 ? -5.033 -3.293 -5.316 1.00 98.69 82 ALA A C 1
ATOM 585 O O . ALA A 1 82 ? -4.104 -3.830 -5.912 1.00 98.69 82 ALA A O 1
ATOM 586 N N . ARG A 1 83 ? -6.250 -3.180 -5.873 1.00 98.75 83 ARG A N 1
ATOM 587 C CA . ARG A 1 83 ? -6.545 -3.675 -7.231 1.00 98.75 83 ARG A CA 1
ATOM 588 C C . ARG A 1 83 ? -5.698 -2.980 -8.296 1.00 98.75 83 ARG A C 1
ATOM 590 O O . ARG A 1 83 ? -5.143 -3.649 -9.165 1.00 98.75 83 ARG A O 1
ATOM 597 N N . ARG A 1 84 ? -5.599 -1.648 -8.245 1.00 98.75 84 ARG A N 1
ATOM 598 C CA . ARG A 1 84 ? -4.824 -0.865 -9.225 1.00 98.75 84 ARG A CA 1
ATOM 599 C C . ARG A 1 84 ? -3.323 -1.132 -9.109 1.00 98.75 84 ARG A C 1
ATOM 601 O O . ARG A 1 84 ? -2.650 -1.282 -10.126 1.00 98.75 84 ARG A O 1
ATOM 608 N N . THR A 1 85 ? -2.814 -1.260 -7.888 1.00 98.75 85 THR A N 1
ATOM 609 C CA . THR A 1 85 ? -1.411 -1.605 -7.625 1.00 98.75 85 THR A CA 1
ATOM 610 C C . THR A 1 85 ? -1.088 -3.030 -8.051 1.00 98.75 85 THR A C 1
ATOM 612 O O . THR A 1 85 ? -0.047 -3.236 -8.671 1.00 98.75 85 THR A O 1
ATOM 615 N N . GLN A 1 86 ? -1.990 -3.992 -7.830 1.00 98.69 86 GLN A N 1
ATOM 616 C CA . GLN A 1 86 ? -1.830 -5.353 -8.345 1.00 98.69 86 GLN A CA 1
ATOM 617 C C . GLN A 1 86 ? -1.751 -5.362 -9.875 1.00 98.69 86 GLN A C 1
ATOM 619 O O . GLN A 1 86 ? -0.851 -5.973 -10.439 1.00 98.69 86 GLN A O 1
ATOM 624 N N . GLN A 1 87 ? -2.634 -4.623 -10.554 1.00 98.44 87 GLN A N 1
ATOM 625 C CA . GLN A 1 87 ? -2.609 -4.527 -12.013 1.00 98.44 87 GLN A CA 1
ATOM 626 C C . GLN A 1 87 ? -1.284 -3.944 -12.532 1.00 98.44 87 GLN A C 1
ATOM 628 O O . GLN A 1 87 ? -0.740 -4.435 -13.523 1.00 98.44 87 GLN A O 1
ATOM 633 N N . ALA A 1 88 ? -0.752 -2.910 -11.871 1.00 98.19 88 ALA A N 1
ATOM 634 C CA . ALA A 1 88 ? 0.564 -2.371 -12.201 1.00 98.19 88 ALA A CA 1
ATOM 635 C C . ALA A 1 88 ? 1.662 -3.423 -11.966 1.00 98.19 88 ALA A C 1
ATOM 637 O O . ALA A 1 88 ? 2.477 -3.674 -12.850 1.00 98.19 88 ALA A O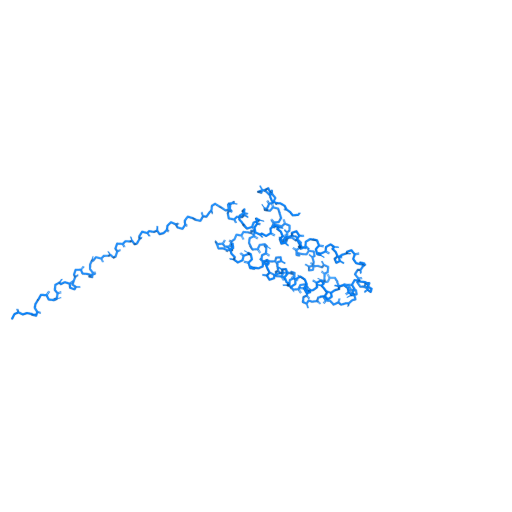 1
ATOM 638 N N . LEU A 1 89 ? 1.656 -4.089 -10.810 1.00 98.19 89 LEU A N 1
ATOM 639 C CA . LEU A 1 89 ? 2.621 -5.127 -10.454 1.00 98.19 89 LEU A CA 1
ATOM 640 C C . LEU A 1 89 ? 2.637 -6.289 -11.458 1.00 98.19 89 LEU A C 1
ATOM 642 O O . LEU A 1 89 ? 3.715 -6.683 -11.911 1.00 98.19 89 LEU A O 1
ATOM 646 N N . ASP A 1 90 ? 1.472 -6.802 -11.853 1.00 98.00 90 ASP A N 1
ATOM 647 C CA . ASP A 1 90 ? 1.337 -7.924 -12.789 1.00 98.00 90 ASP A CA 1
ATOM 648 C C . ASP A 1 90 ? 2.029 -7.639 -14.130 1.00 98.00 90 ASP A C 1
ATOM 650 O O . ASP A 1 90 ? 2.703 -8.512 -14.685 1.00 98.00 90 ASP A O 1
ATOM 654 N N . GLY A 1 91 ? 1.965 -6.390 -14.604 1.00 97.19 91 GLY A N 1
ATOM 655 C CA . GLY A 1 91 ? 2.652 -5.936 -15.817 1.00 97.19 91 GLY A CA 1
ATOM 656 C C . GLY A 1 91 ? 4.185 -5.958 -15.733 1.00 97.19 91 GLY A C 1
ATOM 657 O O . GLY A 1 91 ? 4.859 -5.925 -16.762 1.00 97.19 91 GLY A O 1
ATOM 658 N N . HIS A 1 92 ? 4.753 -6.051 -14.528 1.00 96.31 92 HIS A N 1
ATOM 659 C CA . HIS A 1 92 ? 6.194 -5.955 -14.279 1.00 96.31 92 HIS A CA 1
ATOM 660 C C . HIS A 1 92 ? 6.794 -7.181 -13.561 1.00 96.31 92 HIS A C 1
ATOM 662 O O . HIS A 1 92 ? 8.015 -7.230 -13.356 1.00 96.31 92 HIS A O 1
ATOM 668 N N . ASN A 1 93 ? 5.988 -8.189 -13.204 1.00 94.75 93 ASN A N 1
ATOM 669 C CA . ASN A 1 93 ? 6.391 -9.303 -12.333 1.00 94.75 93 ASN A CA 1
ATOM 670 C C . ASN A 1 93 ? 7.089 -10.482 -13.047 1.00 94.75 93 ASN A C 1
ATOM 672 O O . ASN A 1 93 ? 7.326 -11.518 -12.432 1.00 94.75 93 ASN A O 1
ATOM 676 N N . THR A 1 94 ? 7.451 -10.366 -14.331 1.00 91.88 94 THR A N 1
ATOM 677 C CA . THR A 1 94 ? 8.083 -11.473 -15.079 1.00 91.88 94 THR A CA 1
ATOM 678 C C . THR A 1 94 ? 9.512 -11.134 -15.541 1.00 91.88 94 THR A C 1
ATOM 680 O O . THR A 1 94 ? 9.675 -10.249 -16.379 1.00 91.88 94 THR A O 1
ATOM 683 N N . PRO A 1 95 ? 10.563 -11.843 -15.065 1.00 88.69 95 PRO A N 1
ATOM 684 C CA . PRO A 1 95 ? 10.540 -12.779 -13.937 1.00 88.69 95 PRO A CA 1
ATOM 685 C C . PRO A 1 95 ? 10.353 -12.041 -12.595 1.00 88.69 95 PRO A C 1
ATOM 687 O O . PRO A 1 95 ? 10.721 -10.862 -12.510 1.00 88.69 95 PRO A O 1
ATOM 690 N N . PRO A 1 96 ? 9.878 -12.725 -11.534 1.00 91.69 96 PRO A N 1
ATOM 691 C CA . PRO A 1 96 ? 9.735 -12.106 -10.222 1.00 91.69 96 PRO A CA 1
ATOM 692 C C . PRO A 1 96 ? 11.088 -11.667 -9.653 1.00 91.69 96 PRO A C 1
ATOM 694 O O . PRO A 1 96 ? 12.024 -12.464 -9.529 1.00 91.69 96 PRO A O 1
ATOM 697 N N . ARG A 1 97 ? 11.183 -10.399 -9.261 1.00 94.69 97 ARG A N 1
ATOM 698 C CA . ARG A 1 97 ? 12.357 -9.773 -8.637 1.00 94.69 97 ARG A CA 1
ATOM 699 C C . ARG A 1 97 ? 12.076 -9.509 -7.162 1.00 94.69 97 ARG A C 1
ATOM 701 O O . ARG A 1 97 ? 10.965 -9.723 -6.683 1.00 94.69 97 ARG A O 1
ATOM 708 N N . LEU A 1 98 ? 13.091 -9.082 -6.413 1.00 93.38 98 LEU A N 1
ATOM 709 C CA . LEU A 1 98 ? 12.893 -8.760 -5.000 1.00 93.38 98 LEU A CA 1
ATOM 710 C C . LEU A 1 98 ? 11.857 -7.640 -4.831 1.00 93.38 98 LEU A C 1
ATOM 712 O O . LEU A 1 98 ? 10.938 -7.806 -4.038 1.00 93.38 98 LEU A O 1
ATOM 716 N N . ALA A 1 99 ? 11.953 -6.572 -5.631 1.00 95.31 99 ALA A N 1
ATOM 717 C CA . ALA A 1 99 ? 11.008 -5.458 -5.600 1.00 95.31 99 ALA A CA 1
ATOM 718 C C 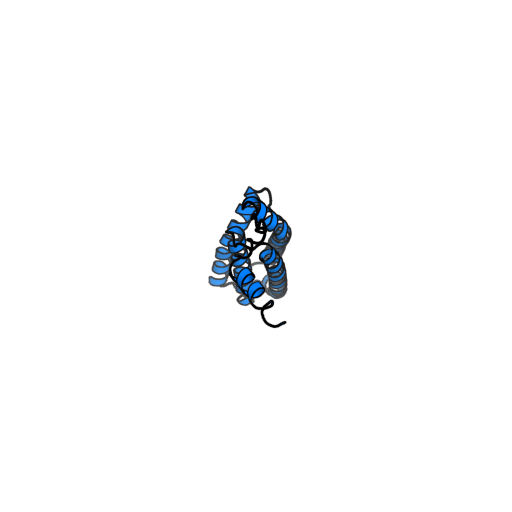. ALA A 1 99 ? 9.567 -5.898 -5.902 1.00 95.31 99 ALA A C 1
ATOM 720 O O . ALA A 1 99 ? 8.646 -5.508 -5.192 1.00 95.31 99 ALA A O 1
ATOM 721 N N . THR A 1 100 ? 9.364 -6.767 -6.900 1.00 97.69 100 THR A N 1
ATOM 722 C CA . THR A 1 100 ? 8.017 -7.241 -7.255 1.00 97.69 100 THR A CA 1
ATOM 723 C C . THR A 1 100 ? 7.435 -8.163 -6.180 1.00 97.69 100 THR A C 1
ATOM 725 O O . THR A 1 100 ? 6.261 -8.041 -5.851 1.00 97.69 100 THR A O 1
ATOM 728 N N . ARG A 1 101 ? 8.247 -9.032 -5.558 1.00 97.94 101 ARG A N 1
ATOM 729 C CA . ARG A 1 101 ? 7.805 -9.868 -4.424 1.00 97.94 101 ARG A CA 1
ATOM 730 C C . ARG A 1 101 ? 7.508 -9.055 -3.165 1.00 97.94 101 ARG A C 1
ATOM 732 O O . ARG A 1 101 ? 6.550 -9.361 -2.465 1.00 97.94 101 ARG A O 1
ATOM 739 N N . ALA A 1 102 ? 8.325 -8.045 -2.872 1.00 98.06 102 ALA A N 1
ATOM 740 C CA . ALA A 1 102 ? 8.100 -7.158 -1.737 1.00 98.06 102 ALA A CA 1
ATOM 741 C C . ALA A 1 102 ? 6.822 -6.331 -1.932 1.00 98.06 102 ALA A C 1
ATOM 743 O O . ALA A 1 102 ? 6.024 -6.230 -1.005 1.00 98.06 102 ALA A O 1
ATOM 744 N N . LEU A 1 103 ? 6.576 -5.828 -3.147 1.00 98.56 103 LEU A N 1
ATOM 745 C CA . LEU A 1 103 ? 5.330 -5.131 -3.451 1.00 98.56 103 LEU A CA 1
ATOM 746 C C . LEU A 1 103 ? 4.118 -6.061 -3.359 1.00 98.56 103 LEU A C 1
ATOM 748 O O . LEU A 1 103 ? 3.126 -5.664 -2.761 1.00 98.56 103 LEU A O 1
ATOM 752 N N . GLN A 1 104 ? 4.210 -7.289 -3.890 1.00 98.69 104 GLN A N 1
ATOM 753 C CA . GLN A 1 104 ? 3.134 -8.280 -3.766 1.00 98.69 104 GLN A CA 1
ATOM 754 C C . GLN A 1 104 ? 2.760 -8.492 -2.300 1.00 98.69 104 GLN A C 1
ATOM 756 O O . GLN A 1 104 ? 1.600 -8.342 -1.937 1.00 98.69 104 GLN A O 1
ATOM 761 N N . ARG A 1 105 ? 3.761 -8.766 -1.451 1.00 98.56 105 ARG A N 1
ATOM 762 C CA . ARG A 1 105 ? 3.552 -8.938 -0.013 1.00 98.56 105 ARG A CA 1
ATOM 763 C C . ARG A 1 105 ? 2.856 -7.721 0.599 1.00 98.56 105 ARG A C 1
ATOM 765 O O . ARG A 1 105 ? 1.879 -7.896 1.306 1.00 98.56 105 ARG A O 1
ATOM 772 N N . TYR A 1 106 ? 3.321 -6.504 0.307 1.00 98.56 106 TYR A N 1
ATOM 773 C CA . TYR A 1 106 ? 2.710 -5.298 0.870 1.00 98.56 106 TYR A CA 1
ATOM 774 C C . TYR A 1 106 ? 1.242 -5.123 0.449 1.00 98.56 106 TYR A C 1
ATOM 776 O O . TYR A 1 106 ? 0.397 -4.778 1.273 1.00 98.56 106 TYR A O 1
ATOM 784 N N . VAL A 1 107 ? 0.926 -5.377 -0.824 1.00 98.62 107 VAL A N 1
ATOM 785 C CA . VAL A 1 107 ? -0.453 -5.327 -1.333 1.00 98.62 107 VAL A CA 1
ATOM 786 C C . VAL A 1 107 ? -1.329 -6.355 -0.616 1.00 98.62 107 VAL A C 1
ATOM 788 O O . VAL A 1 107 ? -2.412 -5.998 -0.147 1.00 98.62 107 VAL A O 1
ATOM 791 N N . ASP A 1 108 ? -0.849 -7.591 -0.477 1.00 98.56 108 ASP A N 1
ATOM 792 C CA . ASP A 1 108 ? -1.568 -8.668 0.209 1.00 98.56 108 ASP A CA 1
ATOM 793 C C . ASP A 1 108 ? -1.782 -8.337 1.698 1.00 98.56 108 ASP A C 1
ATOM 795 O O . ASP A 1 108 ? -2.897 -8.466 2.206 1.00 98.56 108 ASP A O 1
ATOM 799 N N . ASP A 1 109 ? -0.753 -7.832 2.387 1.00 98.06 109 ASP A N 1
ATOM 800 C CA . ASP A 1 109 ? -0.823 -7.432 3.797 1.00 98.06 109 ASP A CA 1
ATOM 801 C C . ASP A 1 109 ? -1.889 -6.343 4.013 1.00 98.06 109 ASP A C 1
ATOM 803 O O . ASP A 1 109 ? -2.690 -6.425 4.946 1.00 98.06 109 ASP A O 1
ATOM 807 N N . MET A 1 110 ? -1.968 -5.350 3.119 1.00 97.81 110 MET A N 1
ATOM 808 C CA . MET A 1 110 ? -2.996 -4.304 3.180 1.00 97.81 110 MET A CA 1
ATOM 809 C C . MET A 1 110 ? -4.401 -4.838 2.923 1.00 97.81 110 MET A C 1
ATOM 811 O O . MET A 1 110 ? -5.339 -4.429 3.610 1.00 97.81 110 MET A O 1
ATOM 815 N N . GLN A 1 111 ? -4.564 -5.766 1.978 1.00 97.62 111 GLN A N 1
ATOM 816 C CA . GLN A 1 111 ? -5.850 -6.424 1.743 1.00 97.62 111 GLN A CA 1
ATOM 817 C C . GLN A 1 111 ? -6.304 -7.235 2.960 1.00 97.62 111 GLN A C 1
ATOM 819 O O . GLN A 1 111 ? -7.474 -7.161 3.345 1.00 97.62 111 GLN A O 1
ATOM 824 N N . LEU A 1 112 ? -5.386 -7.976 3.584 1.00 96.69 112 LEU A N 1
ATOM 825 C CA . LEU A 1 112 ? -5.658 -8.755 4.789 1.00 96.69 112 LEU A CA 1
ATOM 826 C C . LEU A 1 112 ? -6.003 -7.848 5.976 1.00 96.69 112 LEU A C 1
ATOM 828 O O . LEU A 1 112 ? -6.996 -8.102 6.658 1.00 96.69 112 LEU A O 1
ATOM 832 N N . PHE A 1 113 ? -5.257 -6.757 6.168 1.00 95.25 113 PHE A N 1
ATOM 833 C CA . PHE A 1 113 ? -5.513 -5.774 7.221 1.00 95.25 113 PHE A CA 1
ATOM 834 C C . PHE A 1 113 ? -6.927 -5.187 7.125 1.00 95.25 113 PHE A C 1
ATOM 836 O O . PHE A 1 113 ? -7.692 -5.208 8.092 1.00 95.25 113 PHE A O 1
ATOM 843 N N . VAL A 1 114 ? -7.335 -4.717 5.941 1.00 95.75 114 VAL A N 1
ATOM 844 C CA . VAL A 1 114 ? -8.674 -4.125 5.781 1.00 95.75 114 VAL A CA 1
ATOM 845 C C . VAL A 1 114 ? -9.804 -5.157 5.775 1.00 95.75 114 VAL A C 1
ATOM 847 O O . VAL A 1 114 ? -10.963 -4.793 5.968 1.00 95.75 114 VAL A O 1
ATOM 850 N N . ALA A 1 115 ? -9.496 -6.444 5.600 1.00 95.25 115 ALA A N 1
ATOM 851 C CA . ALA A 1 115 ? -10.462 -7.524 5.786 1.00 95.25 115 ALA A CA 1
ATOM 852 C C . ALA A 1 115 ? -10.729 -7.823 7.276 1.00 95.25 115 ALA A C 1
ATOM 854 O O . ALA A 1 115 ? -11.847 -8.223 7.637 1.00 95.25 115 ALA A O 1
ATOM 855 N N . SER A 1 116 ? -9.743 -7.613 8.155 1.00 92.00 116 SER A N 1
ATOM 856 C CA . SER A 1 116 ? -9.844 -7.919 9.589 1.00 92.00 116 SER A CA 1
ATOM 857 C C . SER A 1 116 ? -10.261 -6.735 10.459 1.00 92.00 116 SER A C 1
ATOM 859 O O . SER A 1 116 ? -10.952 -6.953 11.452 1.00 92.00 116 SER A O 1
ATOM 861 N N . VAL A 1 117 ? -9.909 -5.504 10.083 1.00 91.94 117 VAL A N 1
ATOM 862 C CA . VAL A 1 117 ? -10.156 -4.304 10.900 1.00 91.94 117 VAL A CA 1
ATOM 863 C C . VAL A 1 117 ? -11.650 -4.066 11.172 1.00 91.94 117 VAL A C 1
ATOM 865 O O . VAL A 1 117 ? -12.506 -4.275 10.304 1.00 91.94 117 VAL A O 1
ATOM 868 N N . ARG A 1 118 ? -11.991 -3.634 12.388 1.00 93.44 118 ARG A N 1
ATOM 869 C CA . ARG A 1 118 ? -13.363 -3.328 12.832 1.00 93.44 118 ARG A CA 1
ATOM 870 C C . ARG A 1 118 ? -13.382 -2.005 13.610 1.00 93.44 118 ARG A C 1
ATOM 872 O O . ARG A 1 118 ? -12.338 -1.631 14.135 1.00 93.44 118 ARG A O 1
ATOM 879 N N . PRO A 1 119 ? -14.538 -1.318 13.700 1.00 94.62 119 PRO A N 1
ATOM 880 C CA . PRO A 1 119 ? -14.695 -0.182 14.606 1.00 94.62 119 PRO A CA 1
ATOM 881 C C . PRO A 1 119 ? -14.367 -0.551 16.057 1.00 94.62 119 PRO A C 1
ATOM 883 O O . PRO A 1 119 ? -14.636 -1.679 16.486 1.00 94.62 119 PRO A O 1
ATOM 886 N N . GLY A 1 120 ? -13.846 0.412 16.810 1.00 93.44 120 GLY A N 1
ATOM 887 C CA . GLY A 1 120 ? -13.422 0.263 18.196 1.00 93.44 120 GLY A CA 1
ATOM 888 C C . GLY A 1 120 ? -11.903 0.274 18.364 1.00 93.44 120 GLY A C 1
ATOM 889 O O . GLY A 1 120 ? -11.141 0.566 17.443 1.00 93.44 120 GLY A O 1
ATOM 890 N N . ALA A 1 121 ? -11.453 -0.008 19.588 1.00 90.38 121 ALA A N 1
ATOM 891 C CA . ALA A 1 121 ? -10.029 -0.025 19.897 1.00 90.38 121 ALA A CA 1
ATOM 892 C C . ALA A 1 121 ? -9.296 -1.059 19.029 1.00 90.38 121 ALA A C 1
ATOM 894 O O . ALA A 1 121 ? -9.733 -2.208 18.920 1.00 90.38 121 ALA A O 1
ATOM 895 N N . GLY A 1 122 ? -8.165 -0.649 18.451 1.00 86.62 122 GLY A N 1
ATOM 896 C CA . GLY A 1 122 ? -7.272 -1.567 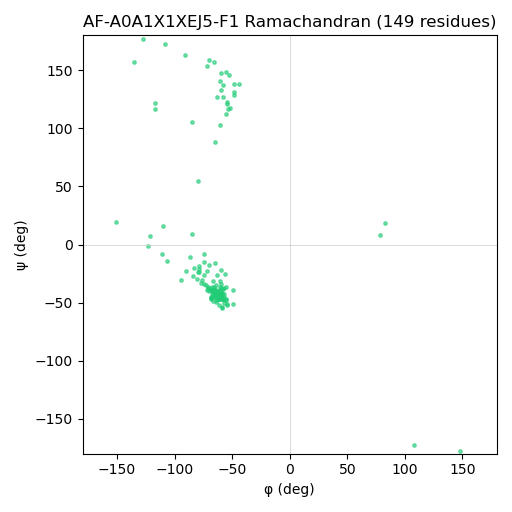17.753 1.00 86.62 122 GLY A CA 1
ATOM 897 C C . GLY A 1 122 ? -6.765 -2.660 18.693 1.00 86.62 122 GLY A C 1
ATOM 898 O O . GLY A 1 122 ? -6.591 -2.450 19.896 1.00 86.62 122 GLY A O 1
ATOM 899 N N . THR A 1 123 ? -6.533 -3.844 18.145 1.00 89.69 123 THR A N 1
ATOM 900 C CA . THR A 1 123 ? -5.909 -4.952 18.863 1.00 89.69 123 THR A CA 1
ATOM 901 C C . THR A 1 123 ? -4.394 -4.931 18.673 1.00 89.69 123 THR A C 1
ATOM 903 O O . THR A 1 123 ? -3.874 -4.357 17.717 1.00 89.69 123 THR A O 1
ATOM 906 N N . GLN A 1 124 ? -3.668 -5.652 19.532 1.00 91.50 124 GLN A N 1
ATOM 907 C CA . GLN A 1 124 ? -2.232 -5.891 19.332 1.00 91.50 124 GLN A CA 1
ATOM 908 C C . GLN A 1 124 ? -1.920 -6.555 17.976 1.00 91.50 124 GLN A C 1
ATOM 910 O O . GLN A 1 124 ? -0.821 -6.411 17.450 1.00 91.50 124 GLN A O 1
ATOM 915 N N . TYR A 1 125 ? -2.881 -7.290 17.403 1.00 90.44 125 TYR A N 1
ATOM 916 C CA . TYR A 1 125 ? -2.719 -7.938 16.105 1.00 90.44 125 TYR A CA 1
ATOM 917 C C . TYR A 1 125 ? -2.849 -6.943 14.952 1.00 90.44 125 TYR A C 1
ATOM 919 O O . TYR A 1 125 ? -2.143 -7.094 13.961 1.00 90.44 125 TYR A O 1
ATOM 927 N N . ASP A 1 126 ? -3.688 -5.914 15.095 1.00 89.88 126 ASP A N 1
ATOM 928 C CA . ASP A 1 126 ? -3.807 -4.843 14.101 1.00 89.88 126 ASP A CA 1
ATOM 929 C C . ASP A 1 126 ? -2.510 -4.025 14.040 1.00 89.88 126 ASP A C 1
ATOM 931 O O . ASP A 1 126 ? -1.990 -3.761 12.957 1.00 89.88 126 ASP A O 1
ATOM 935 N N . GLU A 1 127 ? -1.938 -3.695 15.203 1.00 89.75 127 GLU A N 1
ATOM 936 C CA . GLU A 1 127 ? -0.642 -3.012 15.299 1.00 89.75 127 GLU A CA 1
ATOM 937 C C . GLU A 1 127 ? 0.500 -3.862 14.726 1.00 89.75 127 GLU A C 1
ATOM 939 O O . GLU A 1 127 ? 1.334 -3.357 13.969 1.00 89.75 127 GLU A O 1
ATOM 944 N N . ALA A 1 128 ? 0.531 -5.159 15.049 1.00 93.25 128 ALA A N 1
ATOM 945 C CA . ALA A 1 128 ? 1.540 -6.077 14.534 1.00 93.25 128 ALA A CA 1
ATOM 946 C C . ALA A 1 128 ? 1.440 -6.242 13.010 1.00 93.25 128 ALA A C 1
ATOM 948 O O . ALA A 1 128 ? 2.460 -6.157 12.328 1.00 93.25 128 ALA A O 1
ATOM 949 N N . ALA A 1 129 ? 0.229 -6.431 12.472 1.00 92.88 129 ALA A N 1
ATOM 950 C CA . ALA A 1 129 ? -0.004 -6.555 11.034 1.00 92.88 129 ALA A CA 1
ATOM 951 C C . ALA A 1 129 ? 0.401 -5.276 10.290 1.00 92.88 129 ALA A C 1
ATOM 953 O O . ALA A 1 129 ? 1.100 -5.3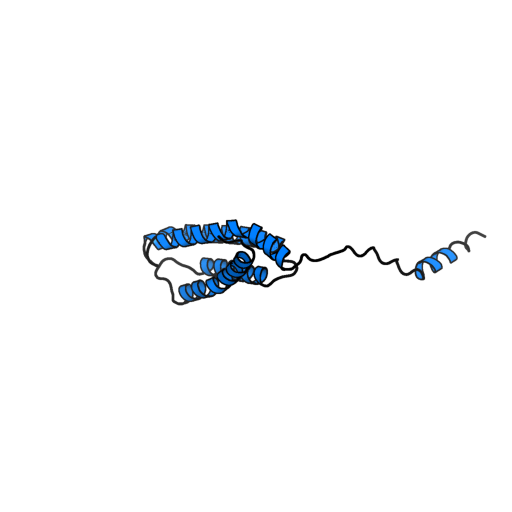41 9.278 1.00 92.88 129 ALA A O 1
ATOM 954 N N . TRP A 1 130 ? 0.027 -4.109 10.825 1.00 90.88 130 TRP A N 1
ATOM 955 C CA . TRP A 1 130 ? 0.455 -2.826 10.279 1.00 90.88 130 TRP A CA 1
ATOM 956 C C . TRP A 1 130 ? 1.982 -2.717 10.266 1.00 90.88 130 TRP A C 1
ATOM 958 O O . TRP A 1 130 ? 2.577 -2.514 9.211 1.00 90.88 130 TRP A O 1
ATOM 968 N N . THR A 1 131 ? 2.625 -2.913 11.417 1.00 92.75 131 THR A N 1
ATOM 969 C CA . THR A 1 131 ? 4.077 -2.749 11.579 1.00 92.75 131 THR A CA 1
ATOM 970 C C . THR A 1 131 ? 4.876 -3.705 10.692 1.00 92.75 131 THR A C 1
ATOM 972 O O . THR A 1 131 ? 5.851 -3.286 10.067 1.00 92.75 131 THR A O 1
ATOM 975 N N . ASP A 1 132 ? 4.461 -4.969 10.589 1.00 95.12 132 ASP A N 1
ATOM 976 C CA . ASP A 1 132 ? 5.116 -5.955 9.725 1.00 95.12 132 ASP A CA 1
ATOM 977 C C . ASP A 1 132 ? 4.996 -5.584 8.236 1.00 95.12 132 ASP A C 1
ATOM 979 O O . ASP A 1 132 ? 5.984 -5.656 7.498 1.00 95.12 132 ASP A O 1
ATOM 983 N N . SER A 1 133 ? 3.833 -5.076 7.807 1.00 96.25 133 SER A N 1
ATOM 984 C CA . SER A 1 133 ? 3.621 -4.644 6.417 1.00 96.25 133 SER A CA 1
ATOM 985 C C . SER A 1 133 ? 4.571 -3.513 5.990 1.00 96.25 133 SER A C 1
ATOM 987 O O . SER A 1 133 ? 5.022 -3.467 4.840 1.00 96.25 133 SER A O 1
ATOM 989 N N . ILE A 1 134 ? 4.967 -2.635 6.926 1.00 95.69 134 ILE A N 1
ATOM 990 C CA . ILE A 1 134 ? 5.890 -1.523 6.651 1.00 95.69 134 ILE A CA 1
ATOM 991 C C . ILE A 1 134 ? 7.276 -2.024 6.223 1.00 95.69 134 ILE A C 1
ATOM 993 O O . ILE A 1 134 ? 7.961 -1.347 5.456 1.00 95.69 134 ILE A O 1
ATOM 997 N N . VAL A 1 135 ? 7.689 -3.232 6.624 1.00 96.94 135 VAL A N 1
ATOM 998 C CA . VAL A 1 135 ? 8.953 -3.829 6.159 1.00 96.94 135 VAL A CA 1
ATOM 999 C C . VAL A 1 135 ? 8.915 -4.078 4.649 1.00 96.94 135 VAL A C 1
ATOM 1001 O O . VAL A 1 135 ? 9.886 -3.788 3.945 1.00 96.94 135 VAL A O 1
ATOM 1004 N N . ALA A 1 136 ? 7.793 -4.590 4.134 1.00 97.88 136 ALA A N 1
ATOM 1005 C CA . ALA A 1 136 ? 7.610 -4.836 2.707 1.00 97.88 136 ALA A CA 1
ATOM 1006 C C . ALA A 1 136 ? 7.556 -3.516 1.919 1.00 97.88 136 ALA A C 1
ATOM 1008 O O . ALA A 1 136 ? 8.286 -3.364 0.937 1.00 97.88 136 ALA A O 1
ATOM 1009 N N . TYR A 1 137 ? 6.790 -2.533 2.407 1.00 98.06 137 TYR A N 1
ATOM 1010 C CA . TYR A 1 137 ? 6.759 -1.170 1.862 1.00 98.06 137 TYR A CA 1
ATOM 1011 C C . TYR A 1 137 ? 8.163 -0.545 1.796 1.00 98.06 137 TYR A C 1
ATOM 1013 O O . TYR A 1 137 ? 8.603 -0.094 0.735 1.00 98.06 137 TYR A O 1
ATOM 1021 N N . GLY A 1 138 ? 8.905 -0.575 2.908 1.00 96.69 138 GLY A N 1
ATOM 1022 C CA . GLY A 1 138 ? 10.229 0.037 3.020 1.00 96.69 138 GLY A CA 1
ATOM 1023 C C . GLY A 1 138 ? 11.262 -0.611 2.099 1.00 96.69 138 GLY A C 1
ATOM 1024 O O . GLY A 1 138 ? 12.108 0.082 1.534 1.00 96.69 138 GLY A O 1
ATOM 1025 N N . GLY A 1 139 ? 11.168 -1.926 1.879 1.00 95.19 139 GLY A N 1
ATOM 1026 C CA . GLY A 1 139 ? 12.016 -2.635 0.920 1.00 95.19 139 GLY A CA 1
ATOM 1027 C C . GLY A 1 139 ? 11.806 -2.173 -0.527 1.00 95.19 139 GLY A C 1
ATOM 1028 O O . GLY A 1 139 ? 12.779 -1.984 -1.267 1.00 95.19 139 GLY A O 1
ATOM 1029 N N . VAL A 1 140 ? 10.550 -1.943 -0.928 1.00 97.00 140 VAL A N 1
ATOM 1030 C CA . VAL A 1 140 ? 10.227 -1.407 -2.261 1.00 97.00 140 VAL A CA 1
ATOM 1031 C C . VAL A 1 140 ? 10.693 0.044 -2.374 1.00 97.00 140 VAL A C 1
ATOM 1033 O O . VAL A 1 140 ? 11.378 0.380 -3.341 1.00 97.00 140 VAL A O 1
ATOM 1036 N N . LEU A 1 141 ? 10.409 0.881 -1.368 1.00 97.69 141 LEU A N 1
ATOM 1037 C CA . LEU A 1 141 ? 10.843 2.282 -1.340 1.00 97.69 141 LEU A CA 1
ATOM 1038 C C . LEU A 1 141 ? 12.359 2.411 -1.452 1.00 97.69 141 LEU A C 1
ATOM 1040 O O . LEU A 1 141 ? 12.849 3.164 -2.290 1.00 97.69 141 LEU A O 1
ATOM 1044 N N . SER A 1 142 ? 13.107 1.636 -0.666 1.00 96.19 142 SER A N 1
ATOM 1045 C CA . SER A 1 142 ? 14.570 1.648 -0.705 1.00 96.19 142 SER A CA 1
ATOM 1046 C C . SER A 1 142 ? 15.101 1.295 -2.097 1.00 96.19 142 SER A C 1
ATOM 1048 O O . SER A 1 142 ? 16.002 1.965 -2.602 1.00 96.19 142 SER A O 1
ATOM 1050 N N . THR A 1 143 ? 14.500 0.296 -2.755 1.00 94.94 143 THR A N 1
ATOM 1051 C CA . THR A 1 143 ? 14.866 -0.085 -4.128 1.00 94.94 143 THR A CA 1
ATOM 1052 C C . THR A 1 143 ? 14.610 1.060 -5.111 1.00 94.94 143 THR A C 1
ATOM 1054 O O . THR A 1 143 ? 15.483 1.391 -5.911 1.00 94.94 143 THR A O 1
ATOM 1057 N N . CYS A 1 144 ? 13.444 1.705 -5.033 1.00 96.50 144 CYS A N 1
ATOM 1058 C CA . CYS A 1 144 ? 13.102 2.814 -5.923 1.00 96.50 144 CYS A CA 1
ATOM 1059 C C . CYS A 1 144 ? 13.966 4.063 -5.674 1.00 96.50 144 CYS A C 1
ATOM 1061 O O . CYS A 1 144 ? 14.389 4.727 -6.624 1.00 96.50 144 CYS A O 1
ATOM 1063 N N . GLN A 1 145 ? 14.317 4.353 -4.420 1.00 96.56 145 GLN A N 1
ATOM 1064 C CA . GLN A 1 145 ? 15.168 5.493 -4.077 1.00 96.56 145 GLN A CA 1
ATOM 1065 C C . GLN A 1 145 ? 16.593 5.342 -4.620 1.00 96.56 145 GLN A C 1
ATOM 1067 O O . GLN A 1 145 ? 17.167 6.322 -5.095 1.00 96.56 145 GLN A O 1
ATOM 1072 N N . GLN A 1 146 ? 17.149 4.124 -4.632 1.00 94.44 146 GLN A N 1
ATOM 1073 C CA . GLN A 1 146 ? 18.472 3.851 -5.216 1.00 94.44 146 GLN A CA 1
ATOM 1074 C C . GLN A 1 146 ? 18.556 4.192 -6.713 1.00 94.44 146 GLN A C 1
ATOM 1076 O O . GLN A 1 146 ? 19.645 4.438 -7.229 1.00 94.44 146 GLN A O 1
ATOM 1081 N N . ILE A 1 147 ? 17.414 4.248 -7.401 1.00 93.19 147 ILE A N 1
ATOM 1082 C CA . ILE A 1 147 ? 17.295 4.604 -8.821 1.00 93.19 147 ILE A CA 1
ATOM 1083 C C . ILE A 1 147 ? 16.631 5.975 -9.040 1.00 93.19 147 ILE A C 1
ATOM 1085 O O . ILE A 1 147 ? 16.238 6.303 -10.161 1.00 93.19 147 ILE A O 1
ATOM 1089 N N . GLY A 1 148 ? 16.545 6.792 -7.983 1.00 94.19 148 GLY A N 1
ATOM 1090 C CA . GLY A 1 148 ? 16.109 8.190 -8.035 1.00 94.19 148 GLY A CA 1
ATOM 1091 C C . GLY A 1 148 ? 14.595 8.407 -8.028 1.00 94.19 148 GLY A C 1
ATOM 1092 O O . GLY A 1 148 ? 14.143 9.478 -8.425 1.00 94.19 148 GLY A O 1
ATOM 1093 N N . ILE A 1 149 ? 13.808 7.413 -7.608 1.00 94.94 149 ILE A N 1
ATOM 1094 C CA . ILE A 1 149 ? 12.344 7.487 -7.550 1.00 94.94 149 ILE A CA 1
ATOM 1095 C C . ILE A 1 149 ? 11.893 7.355 -6.093 1.00 94.94 149 ILE A C 1
ATOM 1097 O O . ILE A 1 149 ? 12.174 6.358 -5.435 1.00 94.94 149 ILE A O 1
ATOM 1101 N N . GLY A 1 150 ? 11.171 8.354 -5.597 1.00 92.50 150 GLY A N 1
ATOM 1102 C CA . GLY A 1 150 ? 10.501 8.322 -4.297 1.00 92.50 150 GLY A CA 1
ATOM 1103 C C . GLY A 1 150 ? 9.030 8.692 -4.438 1.00 92.50 150 GLY A C 1
ATOM 1104 O O . GLY A 1 150 ? 8.579 9.041 -5.534 1.00 92.50 150 GLY A O 1
ATOM 1105 N N . TRP A 1 151 ? 8.307 8.624 -3.328 1.00 94.38 151 TRP A N 1
ATOM 1106 C CA . TRP A 1 151 ? 6.923 9.066 -3.202 1.00 94.38 151 TRP A CA 1
ATOM 1107 C C . TRP A 1 151 ? 6.720 9.845 -1.905 1.00 94.38 151 TRP A C 1
ATOM 1109 O O . TRP A 1 151 ? 7.560 9.674 -0.991 1.00 94.38 151 TRP A O 1
#